Protein AF-A0A8R2NLY0-F1 (afdb_monomer_lite)

InterPro domains:
  IPR007603 Choline transporter-like [PF04515] (1-27)

pLDDT: mean 90.27, std 6.86, range [58.84, 97.69]

Secondary structure (DSSP, 8-state):
-HHHHHHHHHHHHHHHHHHHHHHHHHHHHH--SSSS---S-HHHHHHHHHHHHHHHHHHHTT-

Radius of gyration: 16.9 Å; chains: 1; bounding box: 38×35×42 Å

Sequence (63 aa):
MAYFVAHYFISVFEMVFDTIFMCFCEDGKLNDGFTEQYYMSKELMIFVESSQNKLRVGDEAKN

Organism: Acyrthosiphon pisum (NCBI:txid7029)

Structure (mmCIF, N/CA/C/O backbone):
data_AF-A0A8R2NLY0-F1
#
_entry.id   AF-A0A8R2NLY0-F1
#
loop_
_atom_site.group_PDB
_atom_site.id
_atom_site.type_symbol
_atom_site.label_atom_id
_atom_site.label_alt_id
_atom_site.label_comp_id
_atom_site.label_asym_id
_atom_site.label_entity_id
_atom_site.label_seq_id
_atom_site.pdbx_PDB_ins_code
_atom_site.Cartn_x
_atom_site.Cartn_y
_atom_site.Cartn_z
_atom_site.occupancy
_atom_site.B_iso_or_equiv
_atom_site.auth_seq_id
_atom_site.auth_comp_id
_atom_site.auth_asym_id
_atom_site.auth_atom_id
_atom_site.pdbx_PDB_model_num
ATOM 1 N N . MET A 1 1 ? 17.637 -2.076 -23.124 1.00 80.00 1 MET A N 1
ATOM 2 C CA . MET A 1 1 ? 17.310 -0.789 -22.466 1.00 80.00 1 MET A CA 1
ATOM 3 C C . MET A 1 1 ? 15.909 -0.786 -21.869 1.00 80.00 1 MET A C 1
ATOM 5 O O . MET A 1 1 ? 15.812 -0.584 -20.669 1.00 80.00 1 MET A O 1
ATOM 9 N N . ALA A 1 2 ? 14.855 -1.112 -22.629 1.00 94.19 2 ALA A N 1
ATOM 10 C CA . ALA A 1 2 ? 13.489 -1.213 -22.090 1.00 94.19 2 ALA A CA 1
ATOM 11 C C . ALA A 1 2 ? 13.348 -2.207 -20.918 1.00 94.19 2 ALA A C 1
ATOM 13 O O . ALA A 1 2 ? 12.710 -1.878 -19.928 1.00 94.19 2 ALA A O 1
ATOM 14 N N . TYR A 1 3 ? 14.010 -3.372 -20.989 1.00 94.25 3 TYR A N 1
ATOM 15 C CA . TYR A 1 3 ? 14.028 -4.352 -19.892 1.00 94.25 3 TYR A CA 1
ATOM 16 C C . TYR A 1 3 ? 14.535 -3.758 -18.572 1.00 94.25 3 TYR A C 1
ATOM 18 O O . TYR A 1 3 ? 13.906 -3.935 -17.540 1.00 94.25 3 TYR A O 1
ATOM 26 N N . PHE A 1 4 ? 15.644 -3.013 -18.612 1.00 95.56 4 PHE A N 1
ATOM 27 C CA . PHE A 1 4 ? 16.214 -2.407 -17.410 1.00 95.56 4 PHE A CA 1
ATOM 28 C C . PHE A 1 4 ? 15.274 -1.356 -16.821 1.00 95.56 4 PHE A C 1
ATOM 30 O O . PHE A 1 4 ? 15.013 -1.386 -15.626 1.00 95.56 4 PHE A O 1
ATOM 37 N N . VAL A 1 5 ? 14.708 -0.478 -17.656 1.00 96.25 5 VAL A N 1
ATOM 38 C CA . VAL A 1 5 ? 13.739 0.532 -17.198 1.00 96.25 5 VAL A CA 1
ATOM 39 C C . VAL A 1 5 ? 12.504 -0.130 -16.582 1.00 96.25 5 VAL A C 1
ATOM 41 O O . VAL A 1 5 ? 12.086 0.264 -15.498 1.00 96.25 5 VAL A O 1
ATOM 44 N N . ALA A 1 6 ? 11.958 -1.164 -17.227 1.00 97.31 6 ALA A N 1
ATOM 45 C CA . ALA A 1 6 ? 10.818 -1.913 -16.707 1.00 97.31 6 ALA A CA 1
ATOM 46 C C . ALA A 1 6 ? 11.150 -2.612 -15.382 1.00 97.31 6 ALA A C 1
ATOM 48 O O . ALA A 1 6 ? 10.368 -2.528 -14.443 1.00 97.31 6 ALA A O 1
ATOM 49 N N . HIS A 1 7 ? 12.322 -3.243 -15.281 1.00 96.25 7 HIS A N 1
ATOM 50 C CA . HIS A 1 7 ? 12.769 -3.905 -14.059 1.00 96.25 7 HIS A CA 1
ATOM 51 C C . HIS A 1 7 ? 12.877 -2.917 -12.894 1.00 96.25 7 HIS A C 1
ATOM 53 O O . HIS A 1 7 ? 12.296 -3.150 -11.843 1.00 96.25 7 HIS A O 1
ATOM 59 N N . TYR A 1 8 ? 13.573 -1.791 -13.081 1.00 96.31 8 TYR A N 1
ATOM 60 C CA . TYR A 1 8 ? 13.679 -0.767 -12.037 1.00 96.31 8 TYR A CA 1
ATOM 61 C C . TYR A 1 8 ? 12.312 -0.208 -11.633 1.00 96.31 8 TYR A C 1
ATOM 63 O O . TYR A 1 8 ? 12.066 -0.011 -10.446 1.00 96.31 8 TYR A O 1
ATOM 71 N N . PHE A 1 9 ? 11.419 0.021 -12.601 1.00 97.25 9 PHE A N 1
ATOM 72 C CA . PHE A 1 9 ? 10.067 0.493 -12.319 1.00 97.25 9 PHE A CA 1
ATOM 73 C C . PHE A 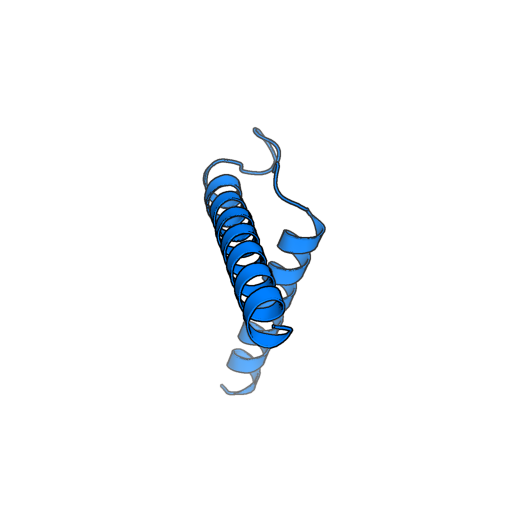1 9 ? 9.273 -0.511 -11.476 1.00 97.25 9 PHE A C 1
ATOM 75 O O . PHE A 1 9 ? 8.683 -0.125 -10.470 1.00 97.25 9 PHE A O 1
ATOM 82 N N . ILE A 1 10 ? 9.306 -1.795 -11.846 1.00 96.75 10 ILE A N 1
ATOM 83 C CA . ILE A 1 10 ? 8.633 -2.862 -11.099 1.00 96.75 10 ILE A CA 1
ATOM 84 C C . ILE A 1 10 ? 9.213 -2.974 -9.685 1.00 96.75 10 ILE A C 1
ATOM 86 O O . ILE A 1 10 ? 8.442 -2.977 -8.736 1.00 96.75 10 ILE A O 1
ATOM 90 N N . SER A 1 11 ? 10.538 -2.957 -9.511 1.00 97.50 11 SER A N 1
ATOM 91 C CA . SER A 1 11 ? 11.153 -3.046 -8.176 1.00 97.50 11 SER A CA 1
ATOM 92 C C . SER A 1 11 ? 10.767 -1.888 -7.249 1.00 97.50 11 SER A C 1
ATOM 94 O O . SER A 1 11 ? 10.551 -2.091 -6.056 1.00 97.50 11 SER A O 1
ATOM 96 N N . VAL A 1 12 ? 10.672 -0.658 -7.769 1.00 97.69 12 VAL A N 1
ATOM 97 C CA . VAL A 1 12 ? 10.201 0.489 -6.971 1.00 97.69 12 VAL A CA 1
ATOM 98 C C . VAL A 1 12 ? 8.721 0.332 -6.628 1.00 97.69 12 VAL A C 1
ATOM 100 O O . VAL A 1 12 ? 8.316 0.629 -5.509 1.00 97.69 12 VAL A O 1
ATOM 103 N N . PHE A 1 13 ? 7.914 -0.148 -7.570 1.00 97.56 13 PHE A N 1
ATOM 104 C CA . PHE A 1 13 ? 6.493 -0.387 -7.345 1.00 97.56 13 PHE A CA 1
ATOM 105 C C . PHE A 1 13 ? 6.244 -1.475 -6.291 1.00 97.56 13 PHE A C 1
ATOM 107 O O . PHE A 1 13 ? 5.402 -1.291 -5.416 1.00 97.56 13 PHE A O 1
ATOM 114 N N . GLU A 1 14 ? 7.024 -2.556 -6.320 1.00 97.38 14 GLU A N 1
ATOM 115 C CA . GLU A 1 14 ? 7.017 -3.611 -5.300 1.00 97.38 14 GLU A CA 1
ATOM 116 C C . GLU A 1 14 ? 7.358 -3.048 -3.916 1.00 97.38 14 GLU A C 1
ATOM 118 O O . GLU A 1 14 ? 6.589 -3.239 -2.979 1.00 97.38 14 GLU A O 1
ATOM 123 N N . MET A 1 15 ? 8.427 -2.250 -3.801 1.00 97.12 15 MET A N 1
ATOM 124 C CA . MET A 1 15 ? 8.783 -1.581 -2.543 1.00 97.12 15 MET A CA 1
ATOM 125 C C . MET A 1 15 ? 7.642 -0.701 -2.015 1.00 97.12 15 MET A C 1
ATOM 127 O O . MET A 1 15 ? 7.328 -0.726 -0.826 1.00 97.12 15 MET A O 1
ATOM 131 N N . VAL A 1 16 ? 7.015 0.092 -2.888 1.00 97.12 16 VAL A N 1
ATOM 132 C CA . VAL A 1 16 ? 5.890 0.952 -2.500 1.00 97.12 16 VAL A CA 1
ATOM 133 C C . VAL A 1 16 ? 4.734 0.107 -1.973 1.00 97.12 16 VAL A C 1
ATOM 135 O O . VAL A 1 16 ? 4.174 0.431 -0.926 1.00 97.12 16 VAL A O 1
ATOM 138 N N . PHE A 1 17 ? 4.400 -0.999 -2.633 1.00 94.75 17 PHE A N 1
ATOM 139 C CA . PHE A 1 17 ? 3.360 -1.890 -2.136 1.00 94.75 17 PHE A CA 1
ATOM 140 C C . PHE A 1 17 ? 3.695 -2.518 -0.793 1.00 94.75 17 PHE A C 1
ATOM 142 O O . PHE A 1 17 ? 2.837 -2.500 0.088 1.00 94.75 17 PHE A O 1
ATOM 149 N N . ASP A 1 18 ? 4.924 -2.992 -0.598 1.00 95.38 18 ASP A N 1
ATOM 150 C CA . ASP A 1 18 ? 5.357 -3.539 0.688 1.00 95.38 18 ASP A CA 1
ATOM 151 C C . ASP A 1 18 ? 5.152 -2.521 1.816 1.00 95.38 18 ASP A C 1
ATOM 153 O O . ASP A 1 18 ? 4.592 -2.853 2.862 1.00 95.38 18 ASP A O 1
ATOM 157 N N . THR A 1 19 ? 5.518 -1.255 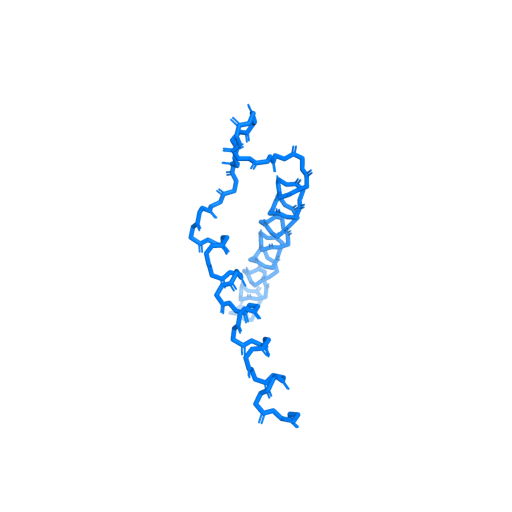1.587 1.00 95.62 19 THR A N 1
ATOM 158 C CA . THR A 1 19 ? 5.313 -0.192 2.585 1.00 95.62 19 THR A CA 1
ATOM 159 C C . THR A 1 19 ? 3.835 0.101 2.845 1.00 95.62 19 THR A C 1
ATOM 161 O O . THR A 1 19 ? 3.442 0.213 4.004 1.00 95.62 19 THR A O 1
ATOM 164 N N . ILE A 1 20 ? 2.989 0.155 1.808 1.00 94.50 20 ILE A N 1
ATOM 165 C CA . ILE A 1 20 ? 1.538 0.347 1.968 1.00 94.50 20 ILE A CA 1
ATOM 166 C C . ILE A 1 20 ? 0.937 -0.793 2.793 1.00 94.50 20 ILE A C 1
ATOM 168 O O . ILE A 1 20 ? 0.149 -0.538 3.704 1.00 94.50 20 ILE A O 1
ATOM 172 N N . PHE A 1 21 ? 1.314 -2.043 2.509 1.00 93.69 21 PHE A N 1
ATOM 173 C CA . PHE A 1 21 ? 0.825 -3.201 3.255 1.00 93.69 21 PHE A CA 1
ATOM 174 C C . PHE A 1 21 ? 1.350 -3.238 4.691 1.00 93.69 21 PHE A C 1
ATOM 176 O O . PHE A 1 21 ? 0.613 -3.627 5.599 1.00 93.69 21 PHE A O 1
ATOM 183 N N . MET A 1 22 ? 2.590 -2.807 4.924 1.00 94.75 22 MET A N 1
ATOM 184 C CA . MET A 1 22 ? 3.156 -2.683 6.265 1.00 94.75 22 MET A CA 1
ATOM 185 C C . MET A 1 22 ? 2.387 -1.649 7.091 1.00 94.75 22 MET A C 1
ATOM 187 O O . MET A 1 22 ? 1.912 -1.980 8.177 1.00 94.75 22 MET A O 1
ATOM 191 N N . CYS A 1 23 ? 2.187 -0.444 6.544 1.00 93.75 23 CYS A N 1
ATOM 192 C CA . CYS A 1 23 ? 1.391 0.600 7.184 1.00 93.75 23 CYS A CA 1
ATOM 193 C C . CYS A 1 23 ? -0.043 0.131 7.417 1.00 93.75 23 CYS A C 1
ATOM 195 O O . CYS A 1 23 ? -0.582 0.362 8.489 1.00 93.75 23 CYS A O 1
ATOM 197 N N . PHE A 1 24 ? -0.641 -0.583 6.459 1.00 93.62 24 PHE A N 1
ATOM 198 C CA . PHE A 1 24 ? -1.959 -1.184 6.633 1.00 93.62 24 PHE A CA 1
ATOM 199 C C . PHE A 1 24 ? -1.993 -2.118 7.856 1.00 93.62 24 PHE A C 1
ATOM 201 O O . PHE A 1 24 ? -2.835 -1.993 8.739 1.00 93.62 24 PHE A O 1
ATOM 208 N N . CYS A 1 25 ? -1.050 -3.053 7.945 1.00 92.38 25 CYS A N 1
ATOM 209 C CA . CYS A 1 25 ? -1.030 -4.023 9.037 1.00 92.38 25 CYS A CA 1
ATOM 210 C C . CYS A 1 25 ? -0.760 -3.383 10.404 1.00 92.38 25 CYS A C 1
ATOM 212 O O . CYS A 1 25 ? -1.270 -3.872 11.410 1.00 92.38 25 CYS A O 1
ATOM 214 N N . GLU A 1 26 ? 0.087 -2.358 10.459 1.00 94.50 26 GLU A N 1
ATOM 215 C CA . GLU A 1 26 ? 0.417 -1.647 11.694 1.00 94.50 26 GLU A CA 1
ATOM 216 C C . GLU A 1 26 ? -0.735 -0.741 12.145 1.00 94.50 26 GLU A C 1
ATOM 218 O O . GLU A 1 26 ? -1.169 -0.829 13.292 1.00 94.50 26 GLU A O 1
ATOM 223 N N . ASP A 1 27 ? -1.304 0.038 11.227 1.00 94.06 27 ASP A N 1
ATOM 224 C CA . ASP A 1 27 ? -2.448 0.917 11.479 1.00 94.06 27 ASP A CA 1
ATOM 225 C C . ASP A 1 27 ? -3.681 0.119 11.928 1.00 94.06 27 ASP A C 1
ATOM 227 O O . ASP A 1 27 ? -4.343 0.502 12.885 1.00 94.06 27 ASP A O 1
ATOM 231 N N . GLY A 1 28 ? -3.926 -1.053 11.331 1.00 89.50 28 GLY A N 1
ATOM 232 C CA . GLY A 1 28 ? -4.996 -1.967 11.744 1.00 89.50 28 GLY A CA 1
ATOM 233 C C . GLY A 1 28 ? -4.818 -2.588 13.138 1.00 89.50 28 GLY A C 1
ATOM 234 O O . GLY A 1 28 ? -5.772 -3.127 13.693 1.00 89.50 28 GLY A O 1
ATOM 235 N N . LYS A 1 29 ? -3.598 -2.569 13.693 1.00 90.12 29 LYS A N 1
ATOM 236 C CA . LYS A 1 29 ? -3.293 -3.101 15.034 1.00 90.12 29 LYS A CA 1
ATOM 237 C C . LYS A 1 29 ? -3.286 -2.021 16.105 1.00 90.12 29 LYS A C 1
ATOM 239 O O . LYS A 1 29 ? -3.629 -2.316 17.247 1.00 90.12 29 LYS A O 1
ATOM 244 N N . LEU A 1 30 ? -2.797 -0.834 15.758 1.00 91.94 30 LEU A N 1
ATOM 245 C CA . LEU A 1 30 ? -2.621 0.270 16.695 1.00 91.94 30 LEU A CA 1
ATOM 246 C C . LEU A 1 30 ? -3.891 1.107 16.828 1.00 91.94 30 LEU A C 1
ATOM 248 O O . LEU A 1 30 ? -4.215 1.531 17.932 1.00 91.94 30 LEU A O 1
ATOM 252 N N . ASN A 1 31 ? -4.622 1.293 15.729 1.00 91.06 31 ASN A N 1
ATOM 253 C CA . ASN A 1 31 ? -5.821 2.115 15.700 1.00 91.06 31 ASN A CA 1
ATOM 254 C C . ASN A 1 31 ? -7.067 1.224 15.724 1.00 91.06 31 ASN A C 1
ATOM 256 O O . ASN A 1 31 ? -7.120 0.187 15.069 1.00 91.06 31 ASN A O 1
ATOM 260 N N . ASP A 1 32 ? -8.073 1.615 16.506 1.00 85.19 32 ASP A N 1
ATOM 261 C CA . ASP A 1 32 ? -9.349 0.899 16.641 1.00 85.19 32 ASP A CA 1
ATOM 262 C C . ASP A 1 32 ? -10.469 1.530 15.790 1.00 85.19 32 ASP A C 1
ATOM 264 O O . ASP A 1 32 ? -11.542 0.946 15.622 1.00 85.19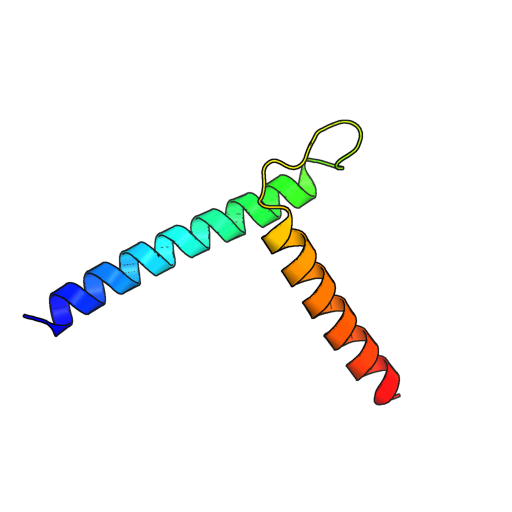 32 ASP A O 1
ATOM 268 N N . GLY A 1 33 ? -10.223 2.718 15.229 1.00 84.00 33 GLY A N 1
ATOM 269 C CA . GLY A 1 33 ? -11.185 3.516 14.473 1.00 84.00 33 GLY A CA 1
ATOM 270 C C . GLY A 1 33 ? -12.165 4.313 15.341 1.00 84.00 33 GLY A C 1
ATOM 271 O O . GLY A 1 33 ? -12.971 5.064 14.788 1.00 84.00 33 GLY A O 1
ATOM 272 N N . PHE A 1 34 ? -12.106 4.172 16.669 1.00 82.69 34 PHE A N 1
ATOM 273 C CA . PHE A 1 34 ? -13.003 4.822 17.628 1.00 82.69 34 PHE A CA 1
ATOM 274 C C . PHE A 1 34 ? -12.268 5.858 18.474 1.00 82.69 34 PHE A C 1
ATOM 276 O O . PHE A 1 34 ? -12.646 7.030 18.478 1.00 82.69 34 PHE A O 1
ATOM 283 N N . THR A 1 35 ? -11.234 5.418 19.190 1.00 87.31 35 THR A N 1
ATOM 284 C CA . THR A 1 35 ? -10.375 6.267 20.021 1.00 87.31 35 THR A CA 1
ATOM 285 C C . THR A 1 35 ? -9.299 6.911 19.159 1.00 87.31 35 THR A C 1
ATOM 287 O O . THR A 1 35 ? -9.060 8.114 19.260 1.00 87.31 35 THR A O 1
ATOM 290 N N . GLU A 1 36 ? -8.705 6.116 18.266 1.00 85.75 36 GLU A N 1
ATOM 291 C CA . GLU A 1 36 ? -7.715 6.566 17.292 1.00 85.75 36 GLU A CA 1
ATOM 292 C C . GLU A 1 36 ? -8.186 6.216 15.876 1.00 85.75 36 GLU A C 1
ATOM 294 O O . GLU A 1 36 ? -8.708 5.131 15.616 1.00 85.75 36 GLU A O 1
ATOM 299 N N . GLN A 1 37 ? -8.073 7.171 14.954 1.00 88.44 37 GLN A N 1
ATOM 300 C CA . GLN A 1 37 ? -8.570 7.005 13.589 1.00 88.44 37 GLN A CA 1
ATOM 301 C C . GLN A 1 37 ? -7.594 6.169 12.761 1.00 88.44 37 GLN A C 1
ATOM 303 O O . GLN A 1 37 ? -6.387 6.337 12.879 1.00 88.44 37 GLN A O 1
ATOM 308 N N . TYR A 1 38 ? -8.121 5.332 11.867 1.00 92.06 38 TYR A N 1
ATOM 309 C CA . TYR A 1 38 ? -7.300 4.682 10.848 1.00 92.06 38 TYR A CA 1
ATOM 310 C C . TYR A 1 38 ? -6.702 5.720 9.897 1.00 92.06 38 TYR A C 1
ATOM 312 O O . TYR A 1 38 ? -7.432 6.530 9.312 1.00 92.06 38 TYR A O 1
ATOM 320 N N . TYR A 1 39 ? -5.385 5.666 9.718 1.00 90.62 39 TYR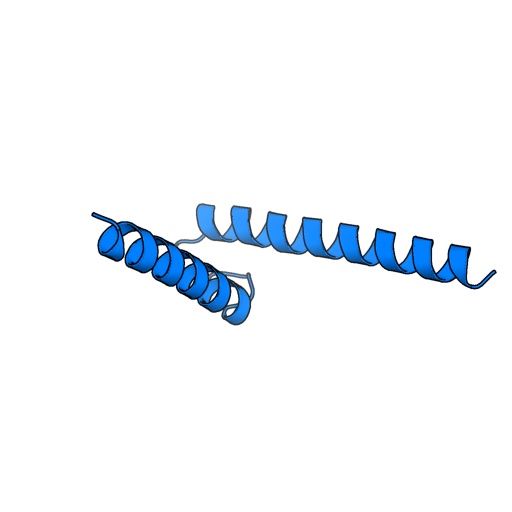 A N 1
ATOM 321 C CA . TYR A 1 39 ? -4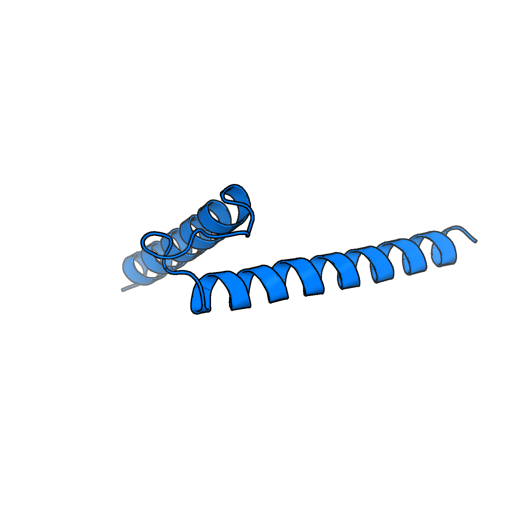.647 6.502 8.772 1.00 90.62 39 TYR A CA 1
ATOM 322 C C . TYR A 1 39 ? -4.479 5.827 7.408 1.00 90.62 39 TYR A C 1
ATOM 324 O O . TYR A 1 39 ? -4.181 6.494 6.414 1.00 90.62 39 TYR A O 1
ATOM 332 N N . MET A 1 40 ? -4.685 4.511 7.332 1.00 90.06 40 MET A N 1
ATOM 333 C CA . MET A 1 40 ? -4.702 3.778 6.071 1.00 90.06 40 MET A CA 1
ATOM 334 C C . MET A 1 40 ? -5.881 4.184 5.169 1.00 90.06 40 MET A C 1
ATOM 336 O O . MET A 1 40 ? -6.894 4.734 5.606 1.00 90.06 40 MET A O 1
ATOM 340 N N . SER A 1 41 ? -5.800 3.817 3.887 1.00 91.19 41 SER A N 1
ATOM 341 C CA . SER A 1 41 ? -6.923 3.993 2.960 1.00 91.19 41 SER A CA 1
ATOM 342 C C . SER A 1 41 ? -8.128 3.131 3.353 1.00 91.19 41 SER A C 1
ATOM 344 O O . SER A 1 41 ? -8.039 1.903 3.429 1.00 91.19 41 SER A O 1
ATOM 346 N N . LYS A 1 42 ? -9.294 3.774 3.492 1.00 89.56 42 LYS A N 1
ATOM 347 C CA . LYS A 1 42 ? -10.580 3.094 3.724 1.00 89.56 42 LYS A CA 1
ATOM 348 C C . LYS A 1 42 ? -10.941 2.130 2.596 1.00 89.56 42 LYS A C 1
ATOM 350 O O . LYS A 1 42 ? -11.525 1.082 2.847 1.00 89.56 42 LYS A O 1
ATOM 355 N N . GLU A 1 43 ? -10.580 2.461 1.359 1.00 91.44 43 GLU A N 1
ATOM 356 C CA . GLU A 1 43 ? -10.848 1.607 0.197 1.00 91.44 43 GLU A CA 1
ATOM 357 C C . GLU A 1 43 ? -10.071 0.291 0.286 1.00 91.44 43 GLU A C 1
ATOM 359 O O . GLU A 1 43 ? -10.624 -0.774 0.011 1.00 91.44 43 GLU A O 1
ATOM 364 N N . LEU A 1 44 ? -8.812 0.356 0.735 1.00 90.88 44 LEU A N 1
ATOM 365 C CA . LEU A 1 44 ? -7.973 -0.824 0.932 1.00 90.88 44 LEU A CA 1
ATOM 366 C C . LEU A 1 44 ? -8.529 -1.718 2.048 1.00 90.88 44 LEU A C 1
ATOM 368 O O . LEU A 1 44 ? -8.619 -2.930 1.871 1.00 90.88 44 LEU A O 1
ATOM 372 N N . MET A 1 45 ? -8.969 -1.124 3.159 1.00 90.38 45 MET A N 1
ATOM 373 C CA . MET A 1 45 ? -9.609 -1.850 4.259 1.00 90.38 45 MET A CA 1
ATOM 374 C C . MET A 1 45 ? -10.875 -2.586 3.805 1.00 90.38 45 MET A C 1
ATOM 376 O O . MET A 1 45 ? -10.992 -3.794 4.015 1.00 90.38 45 MET A O 1
ATOM 380 N N . ILE A 1 46 ? -11.775 -1.891 3.102 1.00 91.56 46 ILE A N 1
ATOM 381 C CA . ILE A 1 46 ? -13.013 -2.480 2.568 1.00 91.56 46 ILE A CA 1
ATOM 382 C C . ILE A 1 46 ? -12.698 -3.602 1.571 1.00 91.56 46 ILE A C 1
ATOM 384 O O . ILE A 1 46 ? -13.356 -4.645 1.580 1.00 91.56 46 ILE A O 1
ATOM 388 N N . PHE A 1 47 ? -11.697 -3.415 0.708 1.00 92.00 47 PHE A N 1
ATOM 389 C CA . PHE A 1 47 ? -11.272 -4.433 -0.251 1.00 92.00 47 PHE A CA 1
ATOM 390 C C . PHE A 1 47 ? -10.773 -5.709 0.443 1.00 92.00 47 PHE A C 1
ATOM 392 O O . PHE A 1 47 ? -11.159 -6.818 0.053 1.00 92.00 47 PHE A O 1
ATOM 399 N N . VAL A 1 48 ? -9.944 -5.563 1.480 1.00 89.00 48 VAL A N 1
ATOM 400 C CA . VAL A 1 48 ? -9.406 -6.691 2.252 1.00 89.00 48 VAL A CA 1
ATOM 401 C C . VAL A 1 48 ? -10.527 -7.424 2.989 1.00 89.00 48 VAL A C 1
ATOM 403 O O . VAL A 1 48 ? -10.639 -8.644 2.860 1.00 89.00 48 VAL A O 1
ATOM 406 N N . GLU A 1 49 ? -11.409 -6.703 3.680 1.00 89.69 49 GLU A N 1
ATOM 407 C CA . GLU A 1 49 ? -12.555 -7.285 4.392 1.00 89.69 49 GLU A CA 1
ATOM 408 C C . GLU A 1 49 ? -13.501 -8.029 3.435 1.00 89.69 49 GLU A C 1
ATOM 410 O O . GLU A 1 49 ? -13.886 -9.177 3.675 1.00 89.69 49 GLU A O 1
ATOM 415 N N . SER A 1 50 ? -13.801 -7.421 2.284 1.00 91.62 50 SER A N 1
ATOM 416 C CA . SER A 1 50 ? -14.617 -8.040 1.235 1.00 91.62 50 SER A CA 1
ATOM 417 C C . SER A 1 50 ? -13.991 -9.329 0.703 1.00 91.62 50 SER A C 1
ATOM 419 O O . SER A 1 50 ? -14.702 -10.281 0.376 1.00 91.62 50 SER A O 1
ATOM 421 N N . SER A 1 51 ? -12.662 -9.369 0.605 1.00 90.25 51 SER A N 1
ATOM 422 C CA . SER A 1 51 ? -11.924 -10.549 0.155 1.00 90.25 51 SER A CA 1
ATOM 423 C C . SER A 1 51 ? -11.973 -11.668 1.195 1.00 90.25 51 SER A C 1
ATOM 425 O O . SER A 1 51 ? -12.241 -12.814 0.838 1.00 90.25 51 SER A O 1
ATOM 427 N N . GLN A 1 52 ? -11.812 -11.348 2.483 1.00 89.62 52 GLN A N 1
ATOM 428 C CA . GLN A 1 52 ? -11.922 -12.331 3.565 1.00 89.62 52 GLN A CA 1
ATOM 429 C C . GLN A 1 52 ? -13.338 -12.894 3.709 1.00 89.62 52 GLN A C 1
ATOM 431 O O . GLN A 1 52 ? -13.502 -14.102 3.885 1.00 89.62 52 GLN A O 1
ATOM 436 N N . ASN A 1 53 ? -14.370 -12.059 3.565 1.00 90.88 53 ASN A N 1
ATOM 437 C CA . ASN A 1 53 ? -15.751 -12.530 3.625 1.00 90.88 53 ASN A CA 1
ATOM 438 C C . ASN A 1 53 ? -16.067 -13.523 2.491 1.00 90.88 53 ASN A C 1
ATOM 440 O O . ASN A 1 53 ? -16.692 -14.552 2.731 1.00 90.88 53 ASN A O 1
ATOM 444 N N . LYS A 1 54 ? -15.583 -13.263 1.266 1.00 89.75 54 LYS A N 1
ATOM 445 C CA . LYS A 1 54 ? -15.730 -14.197 0.134 1.00 89.75 54 LYS A CA 1
ATOM 446 C C . LYS A 1 54 ? -15.055 -15.543 0.394 1.00 89.75 54 LYS A C 1
ATOM 448 O O . LYS A 1 54 ? -15.619 -16.570 0.027 1.00 89.75 54 LYS A O 1
ATOM 453 N N . LEU A 1 55 ? -13.873 -15.538 1.014 1.00 86.50 55 LEU A N 1
ATOM 454 C CA . LEU A 1 55 ? -13.173 -16.769 1.391 1.00 86.50 55 LEU A CA 1
ATOM 455 C C . LEU A 1 55 ? -13.986 -17.563 2.420 1.00 86.50 55 LEU A C 1
ATOM 457 O O . LEU A 1 55 ? -14.265 -18.735 2.193 1.00 86.50 55 LEU A O 1
ATOM 461 N N . ARG A 1 56 ? -14.471 -16.898 3.475 1.00 85.19 56 ARG A N 1
ATOM 462 C CA . ARG A 1 56 ? -15.260 -17.538 4.535 1.00 85.19 56 ARG A CA 1
ATOM 463 C C . ARG A 1 56 ? -16.567 -18.153 4.024 1.00 85.19 56 ARG A C 1
ATOM 465 O O . ARG A 1 56 ? -16.871 -19.290 4.361 1.00 85.19 56 ARG A O 1
ATOM 472 N N . VAL A 1 57 ? -17.301 -17.448 3.159 1.00 84.56 57 VAL A N 1
ATOM 473 C CA . VAL A 1 57 ? -18.519 -17.986 2.519 1.00 84.56 57 VAL A CA 1
ATOM 474 C C . VAL A 1 57 ? -18.195 -19.187 1.621 1.00 84.56 57 VAL A C 1
ATOM 476 O O . VAL A 1 57 ? -18.961 -20.145 1.562 1.00 84.56 57 VAL A O 1
ATOM 479 N N . GLY A 1 58 ? -17.056 -19.159 0.923 1.00 80.50 58 GLY A N 1
ATOM 480 C CA . GLY A 1 58 ? -16.596 -20.284 0.108 1.00 80.50 58 GLY A CA 1
ATOM 481 C C . GLY A 1 58 ? -16.234 -21.526 0.926 1.00 80.50 58 GLY A C 1
ATOM 482 O O . GLY A 1 58 ? -16.443 -22.640 0.446 1.00 80.50 58 GLY A O 1
ATOM 483 N N . ASP A 1 59 ? -15.721 -21.344 2.143 1.00 81.75 59 ASP A N 1
ATOM 484 C CA . ASP A 1 59 ? -15.413 -22.435 3.070 1.00 81.75 59 ASP A CA 1
ATOM 485 C C . ASP A 1 59 ? -16.685 -23.018 3.707 1.00 81.75 59 ASP A C 1
ATOM 487 O O . ASP A 1 59 ? -16.816 -24.236 3.806 1.00 81.75 59 ASP A O 1
ATOM 491 N N . GLU A 1 60 ? -17.663 -22.175 4.056 1.00 79.81 60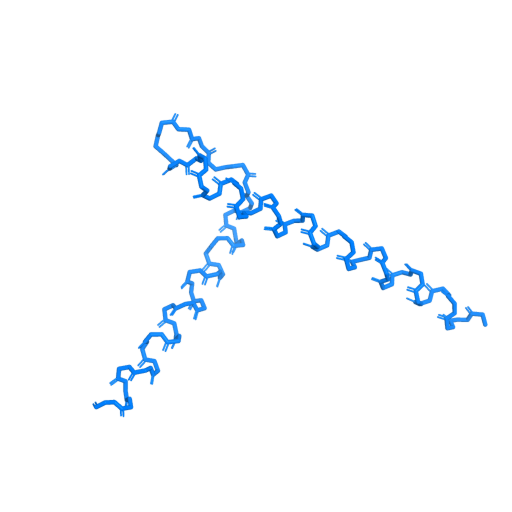 GLU A N 1
ATOM 492 C CA . GLU A 1 60 ? -18.982 -22.607 4.549 1.00 79.81 60 GLU A CA 1
ATOM 493 C C . GLU A 1 60 ? -19.790 -23.358 3.481 1.00 79.81 60 GLU A C 1
ATOM 495 O O . GLU A 1 60 ? -20.456 -24.337 3.792 1.00 79.81 60 GLU A O 1
ATOM 500 N N . ALA A 1 61 ? -19.698 -22.962 2.207 1.00 75.62 61 ALA A N 1
ATOM 501 C CA . ALA A 1 61 ? -20.381 -23.644 1.104 1.00 75.62 61 ALA A CA 1
ATOM 502 C C . ALA A 1 61 ? -19.790 -25.027 0.757 1.00 75.62 61 ALA A C 1
ATOM 504 O O . ALA A 1 61 ? -20.380 -25.766 -0.033 1.00 75.62 61 ALA A O 1
ATOM 505 N N . LYS A 1 62 ? -18.610 -25.364 1.294 1.00 72.00 62 LYS A N 1
ATOM 506 C CA . LYS A 1 62 ? -17.936 -26.656 1.094 1.00 72.00 62 LYS A CA 1
ATOM 507 C C . LYS A 1 62 ? -18.127 -27.633 2.259 1.00 72.00 62 LYS A C 1
ATOM 509 O O . LYS A 1 62 ? -17.634 -28.757 2.146 1.00 72.00 62 LYS A O 1
ATOM 514 N N . ASN A 1 63 ? -18.780 -27.213 3.344 1.00 58.84 63 ASN A N 1
ATOM 515 C CA . ASN A 1 63 ? -19.034 -28.025 4.537 1.00 58.84 63 ASN A CA 1
ATOM 516 C C . ASN A 1 63 ? -20.472 -28.553 4.551 1.00 58.84 63 ASN A C 1
ATOM 518 O O . ASN A 1 63 ? -21.398 -27.730 4.377 1.00 58.84 63 ASN A O 1
#

Foldseek 3Di:
DVVVVVVVVVVVVVVVVVVLVVLVVVLVVPDPCPPHRRPHDPVVVVVVVVVVVVVVVVVVVVD